Protein AF-A0A328SIP5-F1 (afdb_monomer)

pLDDT: mean 88.92, std 10.18, range [60.0, 98.44]

Mean predicted aligned error: 4.71 Å

Secondary structure (DSSP, 8-state):
-GGGGT---EETTS---SS----HHHHHTT--HHHHTT-EE----TT--HHHHHHHHHHHHHHHHHHHHH-S--

Radius of gyration: 13.84 Å; Cα contacts (8 Å, |Δi|>4): 50; chains: 1; bounding box: 32×30×37 Å

Sequence (74 aa):
MLNHVGVSVSTGSACSSKSLEPSHVLMALGVNEEDIHGTIRFTVGDFTTKEDIDYVLENLEEIVARLREISSIK

Solvent-accessible surface area (backbone atoms only — not comparable to full-atom values): 4773 Å² total; per-residue (Å²): 114,55,62,82,76,73,44,85,72,31,33,47,82,62,60,77,60,98,58,92,69,74,43,68,65,46,49,74,70,66,49,54,75,85,57,46,82,75,37,71,38,83,83,84,56,98,83,62,49,70,66,57,50,54,55,48,50,60,53,47,52,56,51,51,54,55,51,54,74,71,43,95,66,134

Foldseek 3Di:
DCVVVVHDWAAAPGHPDPDPDFRPVCVVVVNDSVCRRVGIDDDDDPPDDPVNVVSSVVVVVVVVVVVVVVDPPD

Structure (mmCIF, N/CA/C/O backbone):
data_AF-A0A328SIP5-F1
#
_entry.id   AF-A0A328SIP5-F1
#
loop_
_atom_site.group_PDB
_atom_site.id
_atom_site.type_symbol
_atom_site.label_atom_id
_atom_site.label_alt_id
_atom_site.label_comp_id
_atom_site.label_asym_id
_atom_site.label_entity_id
_atom_site.label_seq_id
_atom_site.pdbx_PDB_ins_code
_atom_site.Cartn_x
_atom_site.Cartn_y
_atom_site.Cartn_z
_atom_site.occupancy
_atom_site.B_iso_or_equiv
_atom_site.auth_seq_id
_atom_site.auth_comp_id
_atom_site.auth_asym_id
_atom_site.auth_atom_id
_atom_site.pdbx_PDB_model_num
ATOM 1 N N . MET A 1 1 ? 2.877 10.011 -3.596 1.00 90.25 1 MET A N 1
ATOM 2 C CA . MET A 1 1 ? 1.554 10.671 -3.534 1.00 90.25 1 MET A CA 1
ATOM 3 C C . MET A 1 1 ? 0.796 10.307 -2.263 1.00 90.25 1 MET A C 1
ATOM 5 O O . MET A 1 1 ? 0.426 11.232 -1.563 1.00 90.25 1 MET A O 1
ATOM 9 N N . LEU A 1 2 ? 0.676 9.024 -1.893 1.00 93.81 2 LEU A N 1
ATOM 10 C CA . LEU A 1 2 ? -0.002 8.586 -0.654 1.00 93.81 2 LEU A CA 1
ATOM 11 C C . LEU A 1 2 ? 0.477 9.291 0.633 1.00 93.81 2 LEU A C 1
ATOM 13 O O . LEU A 1 2 ? -0.335 9.741 1.429 1.00 93.81 2 LEU A O 1
ATOM 17 N N . ASN A 1 3 ? 1.787 9.509 0.791 1.00 94.00 3 ASN A N 1
ATOM 18 C CA . ASN A 1 3 ? 2.314 10.235 1.953 1.00 94.00 3 ASN A CA 1
ATOM 19 C C . ASN A 1 3 ? 1.800 11.691 2.071 1.00 94.00 3 ASN A C 1
ATOM 21 O O . ASN A 1 3 ? 1.717 12.222 3.171 1.00 94.00 3 ASN A O 1
ATOM 25 N N . HIS A 1 4 ? 1.441 12.352 0.961 1.00 95.56 4 HIS A N 1
ATOM 26 C CA . HIS A 1 4 ? 0.900 13.7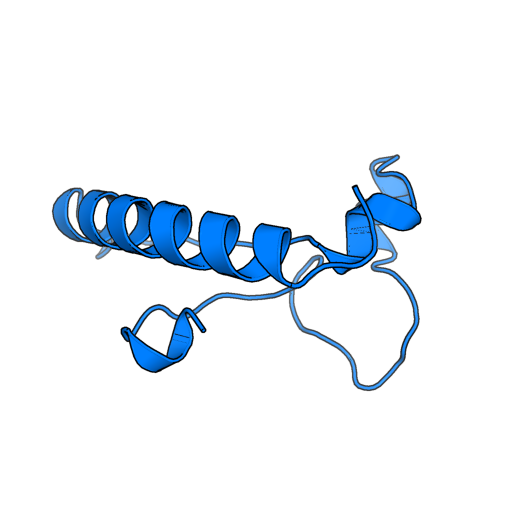21 1.009 1.00 95.56 4 HIS A CA 1
ATOM 27 C C . HIS A 1 4 ? -0.521 13.778 1.567 1.00 95.56 4 HIS A C 1
ATOM 29 O O . HIS A 1 4 ? -0.915 14.813 2.093 1.00 95.56 4 HIS A O 1
ATOM 35 N N . VAL A 1 5 ? -1.257 12.670 1.479 1.00 96.19 5 VAL A N 1
ATOM 36 C CA . VAL A 1 5 ? -2.585 12.497 2.079 1.00 96.19 5 VAL A CA 1
ATOM 37 C C . VAL A 1 5 ? -2.501 11.726 3.404 1.00 96.19 5 VAL A C 1
ATOM 39 O O . VAL A 1 5 ? -3.482 11.180 3.881 1.00 96.19 5 VAL A O 1
ATOM 42 N N . GLY A 1 6 ? -1.311 11.652 4.012 1.00 96.12 6 GLY A N 1
ATOM 43 C CA . GLY A 1 6 ? -1.113 11.034 5.327 1.00 96.12 6 GLY A CA 1
ATOM 44 C C . GLY A 1 6 ? -1.121 9.502 5.346 1.00 96.12 6 GLY A C 1
ATOM 45 O O . GLY A 1 6 ? -1.093 8.914 6.424 1.00 96.12 6 GLY A O 1
ATOM 46 N N . VAL A 1 7 ? -1.110 8.834 4.188 1.00 96.50 7 VAL A N 1
ATOM 47 C CA . VAL A 1 7 ? -1.127 7.367 4.098 1.00 96.50 7 VAL A CA 1
ATOM 48 C C . VAL A 1 7 ? 0.300 6.821 3.987 1.00 96.50 7 VAL A C 1
ATOM 50 O O . VAL A 1 7 ? 1.008 7.067 3.005 1.00 96.50 7 VAL A O 1
ATOM 53 N N . SER A 1 8 ? 0.719 6.054 4.997 1.00 94.44 8 SER A N 1
ATOM 54 C CA . SER A 1 8 ? 2.036 5.405 5.051 1.00 94.44 8 SER A CA 1
ATOM 55 C C . SER A 1 8 ? 1.995 3.999 4.457 1.00 94.44 8 SER A C 1
ATOM 57 O O . SER A 1 8 ? 1.174 3.177 4.854 1.00 94.44 8 SER A O 1
ATOM 59 N N . VAL A 1 9 ? 2.912 3.708 3.530 1.00 93.31 9 VAL A N 1
ATOM 60 C CA . VAL A 1 9 ? 3.017 2.409 2.849 1.00 93.31 9 VAL A CA 1
ATOM 61 C C . VAL A 1 9 ? 4.466 2.025 2.585 1.00 93.31 9 VAL A C 1
ATOM 63 O O . VAL A 1 9 ? 5.366 2.865 2.594 1.00 93.31 9 VAL A O 1
ATOM 66 N N . SER A 1 10 ? 4.665 0.750 2.278 1.00 90.44 10 SER A N 1
ATOM 67 C CA . SER A 1 10 ? 5.914 0.202 1.756 1.00 90.44 10 SER A CA 1
ATOM 68 C C . SER A 1 10 ? 5.814 -0.027 0.244 1.00 90.44 10 SER A C 1
ATOM 70 O O . SER A 1 10 ? 4.727 -0.277 -0.271 1.00 90.44 10 SER A O 1
ATOM 72 N N . THR A 1 11 ? 6.942 -0.020 -0.467 1.00 87.44 11 THR A N 1
ATOM 73 C CA . THR A 1 11 ? 7.038 -0.487 -1.864 1.00 87.44 11 THR A CA 1
ATOM 74 C C . THR A 1 11 ? 7.798 -1.812 -1.946 1.00 87.44 11 THR A C 1
ATOM 76 O O . THR A 1 11 ? 8.611 -2.129 -1.066 1.00 87.44 11 THR A O 1
ATOM 79 N N . GLY A 1 12 ? 7.523 -2.615 -2.979 1.00 83.19 12 GLY A N 1
ATOM 80 C CA . GLY A 1 12 ? 8.085 -3.962 -3.095 1.00 83.19 12 GLY A CA 1
ATOM 81 C C . GLY A 1 12 ? 7.627 -4.880 -1.958 1.00 83.19 12 GLY A C 1
ATOM 82 O O . GLY A 1 12 ? 6.492 -4.813 -1.489 1.00 83.19 12 GLY A O 1
ATOM 83 N N . SER A 1 13 ? 8.530 -5.735 -1.469 1.00 78.25 13 SER A N 1
ATOM 84 C CA . SER A 1 13 ? 8.221 -6.663 -0.373 1.00 78.25 13 SER A CA 1
ATOM 85 C C . SER A 1 13 ? 8.284 -6.043 1.026 1.00 78.25 13 SER A C 1
ATOM 87 O O . SER A 1 13 ? 7.658 -6.584 1.940 1.00 78.25 13 SER A O 1
ATOM 89 N N . ALA A 1 14 ? 9.024 -4.943 1.230 1.00 68.62 14 ALA A N 1
ATOM 90 C CA . ALA A 1 14 ? 9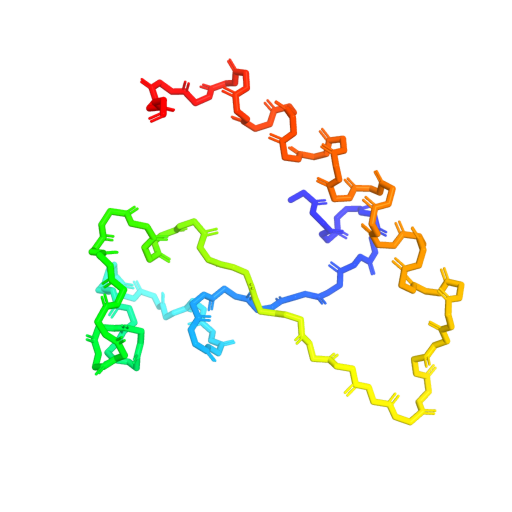.139 -4.302 2.545 1.00 68.62 14 ALA A CA 1
ATOM 91 C C . ALA A 1 14 ? 9.630 -2.848 2.519 1.00 68.62 14 ALA A C 1
ATOM 93 O O . ALA A 1 14 ? 8.977 -1.979 3.085 1.00 68.62 14 ALA A O 1
ATOM 94 N N . CYS A 1 15 ? 10.774 -2.578 1.900 1.00 61.94 15 CYS A N 1
ATOM 95 C CA . CYS A 1 15 ? 11.324 -1.232 1.753 1.00 61.94 15 CYS A CA 1
ATOM 96 C C . CYS A 1 15 ? 11.895 -1.103 0.350 1.00 61.94 15 CYS A C 1
ATOM 98 O O . CYS A 1 15 ? 12.523 -2.048 -0.135 1.00 61.94 15 CYS A O 1
ATOM 100 N N . SER A 1 16 ? 11.767 0.076 -0.260 1.00 62.78 16 SER A N 1
ATOM 101 C CA . SER A 1 16 ? 12.643 0.408 -1.376 1.00 62.78 16 SER A CA 1
ATOM 102 C C . SER A 1 16 ? 14.077 0.426 -0.852 1.00 62.78 16 SER A C 1
ATOM 104 O O . SER A 1 16 ? 14.467 1.245 -0.018 1.00 62.78 16 SER A O 1
ATOM 106 N N . SER A 1 17 ? 14.871 -0.543 -1.295 1.00 66.00 17 SER A N 1
ATOM 107 C CA . SER A 1 17 ? 16.312 -0.470 -1.109 1.00 66.00 17 SER A CA 1
ATOM 108 C C . SER A 1 17 ? 16.855 0.674 -1.978 1.00 66.00 17 SER A C 1
ATOM 110 O O . SER A 1 17 ? 16.217 1.077 -2.948 1.00 66.00 17 SER A O 1
ATOM 112 N N . LYS A 1 18 ? 18.048 1.199 -1.673 1.00 62.00 18 LYS A N 1
ATOM 113 C CA . LYS A 1 18 ? 18.735 2.131 -2.592 1.00 62.00 18 LYS A CA 1
ATOM 114 C C . LYS A 1 18 ? 19.174 1.461 -3.904 1.00 62.00 18 LYS A C 1
ATOM 116 O O . LYS A 1 18 ? 19.624 2.156 -4.808 1.00 62.00 18 LYS A O 1
ATOM 121 N N . SER A 1 19 ? 19.095 0.132 -3.976 1.00 65.38 19 SER A N 1
ATOM 122 C CA . SER A 1 19 ? 19.369 -0.639 -5.179 1.00 65.38 19 SER A CA 1
ATOM 123 C C . SER A 1 19 ? 18.154 -0.615 -6.102 1.00 65.38 19 SER A C 1
ATOM 125 O O . SER A 1 19 ? 17.025 -0.751 -5.632 1.00 65.38 19 SER A O 1
ATOM 127 N N . LEU A 1 20 ? 18.400 -0.484 -7.405 1.00 68.25 20 LEU A N 1
ATOM 128 C CA . LEU A 1 20 ? 17.380 -0.575 -8.461 1.00 68.25 20 LEU A CA 1
ATOM 129 C C . LEU A 1 20 ? 16.882 -2.011 -8.690 1.00 68.25 20 LEU A C 1
ATOM 131 O O . LEU A 1 20 ? 15.996 -2.227 -9.509 1.00 68.25 20 LEU A O 1
ATOM 135 N N . GLU A 1 21 ? 17.449 -2.975 -7.967 1.00 77.44 21 GLU A N 1
ATOM 136 C CA . GLU A 1 21 ? 17.120 -4.387 -8.103 1.00 77.44 21 GLU A CA 1
ATOM 137 C C . GLU A 1 21 ? 15.664 -4.683 -7.695 1.00 77.44 21 GLU A C 1
ATOM 139 O O . GLU A 1 21 ? 15.200 -4.202 -6.648 1.00 77.44 21 GLU A O 1
ATOM 144 N N . PRO A 1 22 ? 14.948 -5.509 -8.477 1.00 80.12 22 PRO A N 1
ATOM 145 C CA . PRO A 1 22 ? 13.595 -5.935 -8.155 1.00 80.12 22 PRO A CA 1
ATOM 146 C C . PRO A 1 22 ? 13.548 -6.738 -6.848 1.00 80.12 22 PRO A C 1
ATOM 148 O O . PRO A 1 22 ? 14.521 -7.342 -6.388 1.00 80.12 22 PRO A O 1
ATOM 151 N N . SER A 1 23 ? 12.375 -6.761 -6.212 1.00 86.94 23 SER A N 1
ATOM 152 C CA . SER A 1 23 ? 12.190 -7.513 -4.971 1.00 86.94 23 SER A CA 1
ATOM 153 C C . SER A 1 23 ? 12.383 -9.013 -5.207 1.00 86.94 23 SER A C 1
ATOM 155 O O . SER A 1 23 ? 11.552 -9.660 -5.840 1.00 86.94 23 SER A O 1
ATOM 157 N N . HIS A 1 24 ? 13.428 -9.588 -4.605 1.00 87.56 24 HIS A N 1
ATOM 158 C CA . HIS A 1 24 ? 13.692 -11.032 -4.649 1.00 87.56 24 HIS A CA 1
ATOM 159 C C . HIS A 1 24 ? 12.525 -11.884 -4.131 1.00 87.56 24 HIS A C 1
ATOM 161 O O . HIS A 1 24 ? 12.323 -12.997 -4.605 1.00 87.56 24 HIS A O 1
ATOM 167 N N . VAL A 1 25 ? 11.728 -11.358 -3.196 1.00 90.88 25 VAL A N 1
ATOM 168 C CA . VAL A 1 25 ? 10.527 -12.041 -2.696 1.00 90.88 25 VAL A CA 1
ATOM 169 C C . VAL A 1 25 ? 9.433 -12.064 -3.763 1.00 90.88 25 VAL A C 1
ATOM 171 O O . VAL A 1 25 ? 8.849 -13.113 -4.000 1.00 90.88 25 VAL A O 1
ATOM 174 N N . LEU A 1 26 ? 9.164 -10.936 -4.428 1.00 89.94 26 LEU A N 1
ATOM 175 C CA . LEU A 1 26 ? 8.138 -10.879 -5.477 1.00 89.94 26 LEU A CA 1
ATOM 176 C C . LEU A 1 26 ? 8.541 -11.698 -6.710 1.00 89.94 26 LEU A C 1
ATOM 178 O O . LEU A 1 26 ? 7.699 -12.393 -7.272 1.00 89.94 26 LEU A O 1
ATOM 182 N N . MET A 1 27 ? 9.831 -11.708 -7.058 1.00 89.25 27 MET A N 1
ATOM 183 C CA . MET A 1 27 ? 10.365 -12.600 -8.092 1.00 89.25 27 MET A CA 1
ATOM 184 C C . MET A 1 27 ? 10.170 -14.076 -7.729 1.00 89.25 27 MET A C 1
ATOM 186 O O . MET A 1 27 ? 9.719 -14.860 -8.558 1.00 89.25 27 MET A O 1
ATOM 190 N N . ALA A 1 28 ? 10.449 -14.463 -6.480 1.00 92.31 28 ALA A N 1
ATOM 191 C CA . ALA A 1 28 ? 10.240 -15.836 -6.016 1.00 92.31 28 ALA A CA 1
ATOM 192 C C . ALA A 1 28 ? 8.756 -16.252 -6.010 1.00 92.31 28 ALA A C 1
ATOM 194 O O . ALA A 1 28 ? 8.453 -17.435 -6.148 1.00 92.31 28 ALA A O 1
ATOM 195 N N . LEU A 1 29 ? 7.836 -15.292 -5.877 1.00 91.50 29 LEU A N 1
ATOM 196 C CA . LEU A 1 29 ? 6.391 -15.506 -6.008 1.00 91.50 29 LEU A CA 1
ATOM 197 C C . LEU A 1 29 ? 5.913 -15.559 -7.470 1.00 91.50 29 LEU A C 1
ATOM 199 O O . LEU A 1 29 ? 4.733 -15.807 -7.706 1.00 91.50 29 LEU A O 1
ATOM 203 N N . GLY A 1 30 ? 6.805 -15.346 -8.442 1.00 91.00 30 GLY A N 1
ATOM 204 C CA . GLY A 1 30 ? 6.482 -15.388 -9.868 1.00 91.00 30 GLY A CA 1
ATOM 205 C C . GLY A 1 30 ? 5.795 -14.128 -10.395 1.00 91.00 30 GLY A C 1
ATOM 206 O O . GLY A 1 30 ? 5.137 -14.192 -11.429 1.00 91.00 30 GLY A O 1
ATOM 207 N N . VA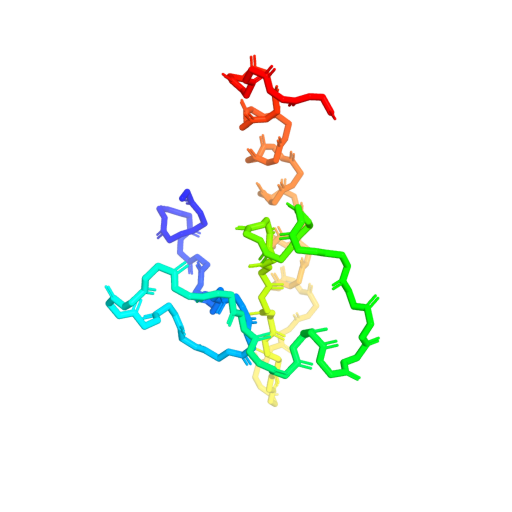L A 1 31 ? 5.917 -12.992 -9.701 1.00 89.81 31 VAL A N 1
ATOM 208 C CA . VAL A 1 31 ? 5.463 -11.697 -10.229 1.00 89.81 31 VAL A CA 1
ATOM 209 C C . VAL A 1 31 ? 6.405 -11.276 -11.356 1.00 89.81 31 VAL A C 1
ATOM 211 O O . VAL A 1 31 ? 7.624 -11.341 -11.188 1.00 89.81 31 VAL A O 1
ATOM 214 N N . ASN A 1 32 ? 5.852 -10.843 -12.491 1.00 88.69 32 ASN A N 1
ATOM 215 C CA . ASN A 1 32 ? 6.664 -10.379 -13.614 1.00 88.69 32 ASN A CA 1
ATOM 216 C C . ASN A 1 32 ? 7.498 -9.164 -13.204 1.00 88.69 32 ASN A C 1
ATOM 218 O O . ASN A 1 32 ? 7.025 -8.289 -12.481 1.00 88.69 32 ASN A O 1
ATOM 222 N N . GLU A 1 33 ? 8.725 -9.086 -13.709 1.00 83.94 33 GLU A N 1
ATOM 223 C CA . GLU A 1 33 ? 9.660 -8.008 -13.377 1.00 83.94 33 GLU A CA 1
ATOM 224 C C . GLU A 1 33 ? 9.095 -6.614 -13.701 1.00 83.94 33 GLU A C 1
ATOM 226 O O . GLU A 1 33 ? 9.237 -5.687 -12.906 1.00 83.94 33 GLU A O 1
ATOM 231 N N . GLU A 1 34 ? 8.354 -6.502 -14.808 1.00 84.75 34 GLU A N 1
ATOM 232 C CA . GLU A 1 34 ? 7.672 -5.273 -15.236 1.00 84.75 34 GLU A CA 1
ATOM 233 C C . GLU A 1 34 ? 6.650 -4.775 -14.197 1.00 84.75 34 GLU A C 1
ATOM 235 O O . GLU A 1 34 ? 6.532 -3.570 -13.962 1.00 84.75 34 GLU A O 1
ATOM 240 N N . ASP A 1 35 ? 5.971 -5.696 -13.507 1.00 85.75 35 ASP A N 1
ATOM 241 C CA . ASP A 1 35 ? 4.932 -5.384 -12.523 1.00 85.75 35 ASP A CA 1
ATOM 242 C C . ASP A 1 35 ? 5.517 -5.051 -11.140 1.00 85.75 35 ASP A C 1
ATOM 244 O O . ASP A 1 35 ? 4.911 -4.312 -10.357 1.00 85.75 35 ASP A O 1
ATOM 248 N N . ILE A 1 36 ? 6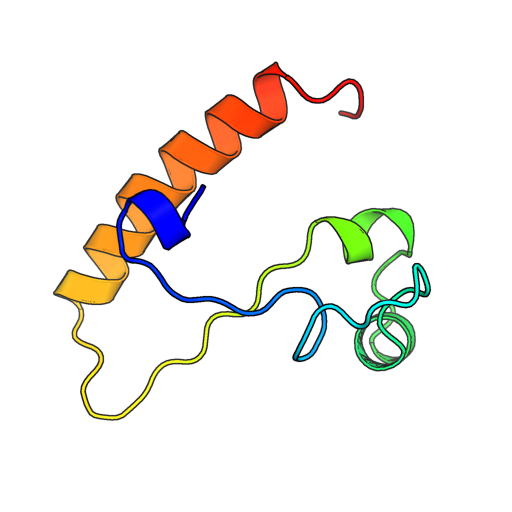.714 -5.559 -10.818 1.00 88.06 36 ILE A N 1
ATOM 249 C CA . ILE A 1 36 ? 7.339 -5.423 -9.489 1.00 88.06 36 ILE A CA 1
ATOM 250 C C . ILE A 1 36 ? 7.540 -3.954 -9.104 1.00 88.06 36 ILE A C 1
ATOM 252 O O . ILE A 1 36 ? 7.329 -3.584 -7.943 1.00 88.06 36 ILE A O 1
ATOM 256 N N . HIS A 1 37 ? 7.912 -3.101 -10.056 1.00 84.25 37 HIS A N 1
ATOM 257 C CA . HIS A 1 37 ? 8.177 -1.683 -9.799 1.00 84.25 37 HIS A CA 1
ATOM 258 C C . HIS A 1 37 ? 6.919 -0.883 -9.431 1.00 84.25 37 HIS A C 1
ATOM 260 O O . HIS A 1 37 ? 7.027 0.145 -8.760 1.00 84.25 37 HIS A O 1
ATOM 266 N N . GLY A 1 38 ? 5.734 -1.366 -9.814 1.00 87.56 38 GLY A N 1
ATOM 267 C CA . GLY A 1 38 ? 4.444 -0.762 -9.476 1.00 87.56 38 GLY A CA 1
ATOM 268 C C . GLY A 1 38 ? 3.856 -1.226 -8.140 1.00 87.56 38 GLY A C 1
ATOM 269 O O . GLY A 1 38 ? 2.756 -0.807 -7.782 1.00 87.56 38 GLY A O 1
ATOM 270 N N . THR A 1 39 ? 4.543 -2.101 -7.399 1.00 89.88 39 THR A N 1
ATOM 271 C CA . THR A 1 39 ? 3.970 -2.737 -6.204 1.00 89.88 39 THR A CA 1
ATOM 272 C C . THR A 1 39 ? 3.987 -1.850 -4.959 1.00 89.88 39 THR A C 1
ATOM 274 O O . THR A 1 39 ? 4.986 -1.212 -4.610 1.00 89.88 39 THR A O 1
ATOM 277 N N . ILE A 1 40 ? 2.865 -1.874 -4.235 1.00 91.75 40 ILE A N 1
ATOM 278 C CA . ILE A 1 40 ? 2.660 -1.191 -2.955 1.00 91.75 40 ILE A CA 1
ATOM 279 C C . ILE A 1 40 ? 2.150 -2.221 -1.945 1.00 91.75 40 ILE A C 1
ATOM 281 O O . ILE A 1 40 ? 1.260 -3.012 -2.254 1.00 91.75 40 ILE A O 1
ATOM 285 N N . ARG A 1 41 ? 2.698 -2.204 -0.729 1.00 92.12 41 ARG A N 1
ATOM 286 C CA . ARG A 1 41 ? 2.297 -3.083 0.373 1.00 92.12 41 ARG A CA 1
ATOM 287 C C . ARG A 1 41 ? 1.673 -2.269 1.499 1.00 92.12 41 ARG A C 1
ATOM 289 O O . ARG A 1 41 ? 2.348 -1.445 2.122 1.00 92.12 41 ARG A O 1
ATOM 296 N N . PHE A 1 42 ? 0.419 -2.586 1.797 1.00 94.19 42 PHE A N 1
ATOM 297 C CA . PHE A 1 42 ? -0.287 -2.128 2.987 1.00 94.19 42 PHE A CA 1
ATOM 298 C C . PHE A 1 42 ? -0.186 -3.187 4.083 1.00 94.19 42 PHE A C 1
ATOM 300 O O . PHE A 1 42 ? -0.359 -4.378 3.824 1.00 94.19 42 PHE A O 1
ATOM 307 N N . THR A 1 43 ? 0.077 -2.743 5.306 1.00 94.38 43 THR A N 1
ATOM 308 C CA . THR A 1 43 ? 0.031 -3.588 6.499 1.00 94.38 43 THR A CA 1
ATOM 309 C C . THR A 1 43 ? -0.985 -2.973 7.447 1.00 94.38 43 THR A C 1
ATOM 311 O O . THR A 1 43 ? -0.866 -1.798 7.781 1.00 94.38 43 THR A O 1
ATOM 314 N N . VAL A 1 44 ? -1.973 -3.759 7.866 1.00 95.44 44 VAL A N 1
ATOM 315 C CA . VAL A 1 44 ? -2.993 -3.346 8.840 1.00 95.44 44 VAL A CA 1
ATOM 316 C C . VAL A 1 44 ? -2.641 -3.8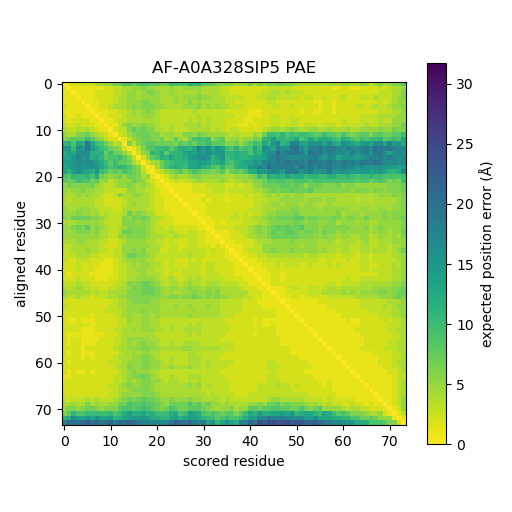87 10.224 1.00 95.44 44 VAL A C 1
ATOM 318 O O . VAL A 1 44 ? -1.925 -4.885 10.333 1.00 95.44 44 VAL A O 1
ATOM 321 N N . GLY A 1 45 ? -3.124 -3.232 11.276 1.00 95.50 45 GLY A N 1
ATOM 322 C CA . GLY A 1 45 ? -2.925 -3.664 12.660 1.00 95.50 45 GLY A CA 1
ATOM 323 C C . GLY A 1 45 ? -4.171 -3.453 13.511 1.00 95.50 45 GLY A C 1
ATOM 324 O O . GLY A 1 45 ? -5.198 -3.005 13.011 1.00 95.50 45 GLY A O 1
ATOM 325 N N . ASP A 1 46 ? -4.062 -3.734 14.808 1.00 97.38 46 ASP A N 1
ATOM 326 C CA . ASP A 1 46 ? -5.195 -3.736 15.751 1.00 97.38 46 ASP A CA 1
ATOM 327 C C . ASP A 1 46 ? -5.941 -2.393 15.853 1.00 97.38 46 ASP A C 1
ATOM 329 O O . ASP A 1 46 ? -7.094 -2.350 16.272 1.00 97.38 46 ASP A O 1
ATOM 333 N N . PHE A 1 47 ? -5.286 -1.296 15.467 1.00 97.44 47 PHE A N 1
ATOM 334 C CA . PHE A 1 47 ? -5.846 0.056 15.494 1.00 97.44 47 PHE A CA 1
ATOM 335 C C . PHE A 1 47 ? -6.330 0.553 14.129 1.00 97.44 47 PHE A C 1
ATOM 337 O O . PHE A 1 47 ? -6.813 1.677 14.042 1.00 97.44 47 PHE A O 1
ATOM 344 N N . THR A 1 48 ? -6.189 -0.242 13.066 1.00 97.94 48 THR A N 1
ATOM 345 C CA . THR A 1 48 ? -6.711 0.118 11.746 1.00 97.94 48 THR A CA 1
ATOM 346 C C . THR A 1 48 ? -8.226 -0.038 11.743 1.00 97.94 48 THR A C 1
ATOM 348 O O . THR A 1 48 ? -8.749 -1.126 11.986 1.00 97.94 48 THR A O 1
ATOM 351 N N . THR A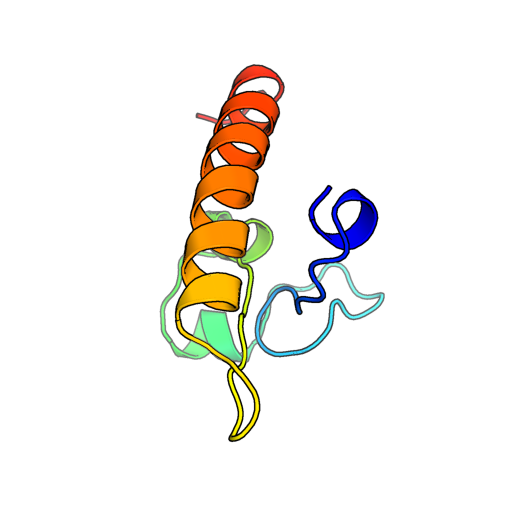 1 49 ? -8.932 1.047 11.456 1.00 98.31 49 THR A N 1
ATOM 352 C CA . THR A 1 49 ? -10.395 1.074 11.387 1.00 98.31 49 THR A CA 1
ATOM 353 C C . THR A 1 49 ? -10.889 0.862 9.961 1.00 98.31 49 THR A C 1
ATOM 355 O O . THR A 1 49 ? -10.123 0.929 8.998 1.00 98.31 49 THR A O 1
ATOM 358 N N . LYS A 1 50 ? -12.189 0.594 9.804 1.00 97.56 50 LYS A N 1
ATOM 359 C CA . LYS A 1 50 ? -12.792 0.498 8.472 1.00 97.56 50 LYS A CA 1
ATOM 360 C C . LYS A 1 50 ? -12.744 1.851 7.763 1.00 97.56 50 LYS A C 1
ATOM 362 O O . LYS A 1 50 ? -12.455 1.907 6.576 1.00 97.56 50 LYS A O 1
ATOM 367 N N . GLU A 1 51 ? -12.960 2.919 8.515 1.00 98.44 51 GLU A N 1
ATOM 368 C CA . GLU A 1 51 ? -12.913 4.298 8.051 1.00 98.44 51 GLU A CA 1
ATOM 369 C C . GLU A 1 51 ? -11.525 4.654 7.496 1.00 98.44 51 GLU A C 1
ATOM 371 O O . GLU A 1 51 ? -11.436 5.305 6.458 1.00 98.44 51 GLU A O 1
ATOM 376 N N . ASP A 1 52 ? -10.445 4.163 8.120 1.00 98.06 52 ASP A N 1
ATOM 377 C CA . ASP A 1 52 ? -9.084 4.321 7.587 1.00 98.06 52 ASP A CA 1
ATOM 378 C C . ASP A 1 52 ? -8.923 3.620 6.230 1.00 98.06 52 ASP A C 1
ATOM 380 O O . ASP A 1 52 ? -8.297 4.161 5.319 1.00 98.06 52 ASP A O 1
ATOM 384 N N . ILE A 1 53 ? -9.482 2.414 6.077 1.00 97.69 53 ILE A N 1
ATOM 385 C CA . ILE A 1 53 ? -9.420 1.660 4.817 1.00 97.69 53 ILE A CA 1
ATOM 386 C C . ILE A 1 53 ? -10.225 2.362 3.725 1.00 97.69 53 ILE A C 1
ATOM 388 O O . ILE A 1 53 ? -9.718 2.522 2.616 1.00 97.69 53 ILE A O 1
ATOM 392 N N . ASP A 1 54 ? -11.438 2.811 4.038 1.00 98.06 54 ASP A N 1
ATOM 393 C CA . ASP A 1 54 ? -12.297 3.527 3.095 1.00 98.06 54 ASP A CA 1
ATOM 394 C C . ASP A 1 54 ? -11.608 4.827 2.630 1.00 98.06 54 ASP A C 1
ATOM 396 O O . ASP A 1 54 ? -11.490 5.071 1.428 1.00 98.06 54 ASP A O 1
ATOM 400 N N . TYR A 1 55 ? -11.009 5.586 3.557 1.00 98.12 55 TYR A N 1
ATOM 401 C CA . TYR A 1 55 ? -10.207 6.773 3.237 1.00 98.12 55 TYR A CA 1
ATOM 402 C C . TYR A 1 55 ? -9.017 6.458 2.320 1.00 98.12 55 TYR A C 1
ATOM 404 O O . TYR A 1 55 ? -8.749 7.182 1.354 1.00 98.12 55 TYR A O 1
ATOM 412 N N . VAL A 1 56 ? -8.286 5.375 2.602 1.00 97.81 56 VAL A N 1
ATOM 413 C CA . VAL A 1 56 ? -7.163 4.936 1.764 1.00 97.81 56 VAL A CA 1
ATOM 414 C C . VAL A 1 56 ? -7.638 4.590 0.357 1.00 97.81 56 VAL A C 1
ATOM 416 O O . VAL A 1 56 ? -6.971 4.981 -0.598 1.00 97.81 56 VAL A O 1
ATOM 419 N N . LEU A 1 57 ? -8.757 3.878 0.211 1.00 97.06 57 LEU A N 1
ATOM 420 C CA . LEU A 1 57 ? -9.278 3.444 -1.088 1.00 97.06 57 LEU A CA 1
ATOM 421 C C . LEU A 1 57 ? -9.692 4.627 -1.967 1.00 97.06 57 LEU A C 1
ATOM 423 O O . LEU A 1 57 ? -9.282 4.673 -3.127 1.00 97.06 57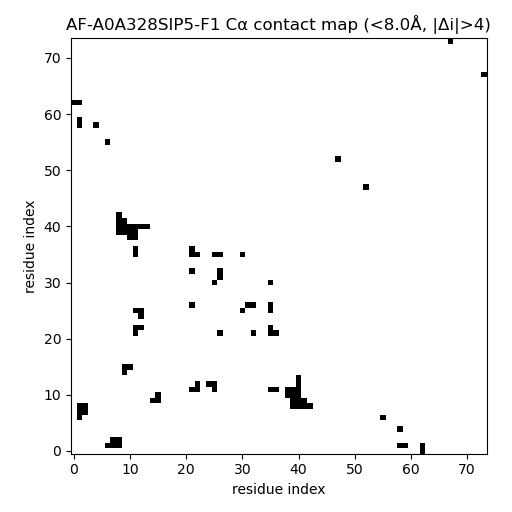 LEU A O 1
ATOM 427 N N . GLU A 1 58 ? -10.411 5.603 -1.409 1.00 97.06 58 GLU A N 1
ATOM 428 C CA . GLU A 1 58 ? -10.821 6.819 -2.128 1.00 97.06 58 GLU A CA 1
ATOM 429 C C . GLU A 1 58 ? -9.607 7.582 -2.678 1.00 97.06 58 GLU A C 1
ATOM 431 O O . GLU A 1 58 ? -9.535 7.905 -3.865 1.00 97.06 58 GLU A O 1
ATOM 436 N N . ASN A 1 59 ? -8.597 7.809 -1.834 1.00 97.75 59 ASN A N 1
ATOM 437 C CA . ASN A 1 59 ? -7.386 8.518 -2.247 1.00 97.75 59 ASN A CA 1
ATOM 438 C C . ASN A 1 59 ? -6.529 7.691 -3.215 1.00 97.75 59 ASN A C 1
ATOM 440 O O . ASN A 1 59 ? -5.895 8.242 -4.118 1.00 97.75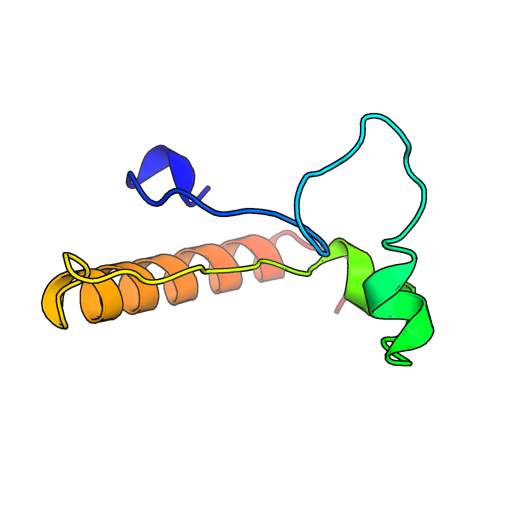 59 ASN A O 1
ATOM 444 N N . LEU A 1 60 ? -6.457 6.372 -3.019 1.00 96.75 60 LEU A N 1
ATOM 445 C CA . LEU A 1 60 ? -5.659 5.487 -3.860 1.00 96.75 60 LEU A CA 1
ATOM 446 C C . LEU A 1 60 ? -6.193 5.463 -5.292 1.00 96.75 60 LEU A C 1
ATOM 448 O O . LEU A 1 60 ? -5.386 5.506 -6.221 1.00 96.75 60 LEU A O 1
ATOM 452 N N . GLU A 1 61 ? -7.513 5.429 -5.477 1.00 96.62 61 GLU A N 1
ATOM 453 C CA . GLU A 1 61 ? -8.142 5.449 -6.800 1.00 96.62 61 GLU A CA 1
ATOM 454 C C . GLU A 1 61 ? -7.769 6.716 -7.580 1.00 96.62 61 GLU A C 1
ATOM 456 O O . GLU A 1 61 ? -7.248 6.621 -8.696 1.00 96.62 61 GLU A O 1
ATOM 461 N N . GLU A 1 62 ? -7.930 7.893 -6.968 1.00 96.38 62 GLU A N 1
ATOM 462 C CA . GLU A 1 62 ? -7.584 9.178 -7.590 1.00 96.38 62 GLU A CA 1
ATOM 463 C C . GLU A 1 62 ? -6.087 9.258 -7.936 1.00 96.38 62 GLU A C 1
ATOM 465 O O . GLU A 1 62 ? -5.697 9.645 -9.044 1.00 96.38 62 GLU A O 1
ATOM 470 N N . ILE A 1 63 ? -5.225 8.846 -7.003 1.00 96.06 63 ILE A N 1
ATOM 471 C CA . ILE A 1 63 ? -3.770 8.859 -7.187 1.00 96.06 63 ILE A CA 1
ATOM 472 C C . ILE A 1 63 ? -3.354 7.929 -8.330 1.00 96.06 63 ILE A C 1
ATOM 474 O O . ILE A 1 63 ? -2.538 8.318 -9.169 1.00 96.06 63 ILE A O 1
ATOM 478 N N . VAL A 1 64 ? -3.885 6.705 -8.374 1.00 94.88 64 VAL A N 1
ATOM 479 C CA . VAL A 1 64 ? -3.550 5.724 -9.414 1.00 94.88 64 VAL A CA 1
ATOM 480 C C . VAL A 1 64 ? -4.044 6.196 -10.776 1.00 94.88 64 VAL A C 1
ATOM 482 O O . VAL A 1 64 ? -3.284 6.109 -11.742 1.00 94.88 64 VAL A O 1
ATOM 485 N N . ALA A 1 65 ? -5.266 6.730 -10.866 1.00 95.00 65 ALA A N 1
ATOM 486 C CA . ALA A 1 65 ? -5.801 7.291 -12.106 1.00 95.00 65 ALA A CA 1
ATOM 487 C C . ALA A 1 65 ? -4.873 8.380 -12.660 1.00 95.00 65 ALA A C 1
ATOM 489 O O . ALA A 1 65 ? -4.401 8.280 -13.794 1.00 95.00 65 ALA A O 1
ATOM 490 N N . ARG A 1 66 ? -4.494 9.346 -11.818 1.00 94.56 66 ARG A N 1
ATOM 491 C CA . ARG A 1 66 ? -3.579 10.426 -12.200 1.00 94.56 66 ARG A CA 1
ATOM 492 C C . ARG A 1 66 ? -2.198 9.922 -12.624 1.00 94.56 66 ARG A C 1
ATOM 494 O O . ARG A 1 66 ? -1.629 10.427 -13.587 1.00 94.56 66 ARG A O 1
ATOM 501 N N . LEU A 1 67 ? -1.621 8.955 -11.910 1.00 93.25 67 LEU A N 1
ATOM 502 C CA . LEU A 1 67 ? -0.308 8.402 -12.269 1.00 93.25 67 LEU A CA 1
ATOM 503 C C . LEU A 1 67 ? -0.350 7.664 -13.611 1.00 93.25 67 LEU A C 1
ATOM 505 O O . LEU A 1 67 ? 0.598 7.768 -14.388 1.00 93.25 67 LEU A O 1
ATOM 509 N N . ARG A 1 68 ? -1.449 6.966 -13.911 1.00 92.44 68 ARG A N 1
ATOM 510 C CA . ARG A 1 68 ? -1.648 6.279 -15.194 1.00 92.44 68 ARG A CA 1
ATOM 511 C C . ARG A 1 68 ? -1.805 7.243 -16.366 1.00 92.44 68 ARG A C 1
ATOM 513 O O . ARG A 1 68 ? -1.315 6.933 -17.442 1.00 92.44 68 ARG A O 1
ATOM 520 N N . GLU A 1 69 ? -2.412 8.411 -16.167 1.00 94.31 69 GLU A N 1
ATOM 521 C CA . GLU A 1 69 ? -2.493 9.451 -17.209 1.00 94.31 69 GLU A CA 1
ATOM 522 C C . GLU A 1 69 ? -1.118 10.005 -17.610 1.00 94.31 69 GLU A C 1
ATOM 524 O O . GLU A 1 69 ? -0.915 10.401 -18.756 1.00 94.31 69 GLU A O 1
ATOM 529 N N . ILE A 1 70 ? -0.173 10.041 -16.666 1.00 92.62 70 ILE A N 1
ATOM 530 C CA . ILE A 1 70 ? 1.178 10.586 -16.871 1.00 92.62 70 ILE A CA 1
ATOM 531 C C . ILE A 1 70 ? 2.153 9.494 -17.345 1.00 92.62 70 ILE A C 1
ATOM 533 O O . ILE A 1 70 ? 3.183 9.797 -17.948 1.00 92.62 70 ILE A O 1
ATOM 537 N N . SER A 1 71 ? 1.849 8.226 -17.065 1.00 86.94 71 SER A N 1
ATOM 538 C CA . SER A 1 71 ? 2.685 7.088 -17.438 1.00 8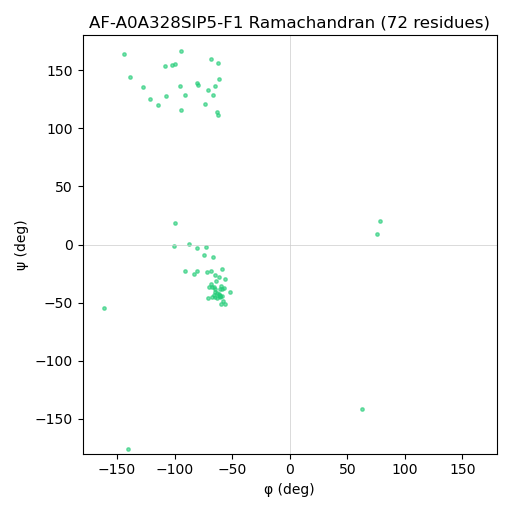6.94 71 SER A CA 1
ATOM 539 C C . SER A 1 71 ? 2.732 6.894 -18.955 1.00 86.94 71 SER A C 1
ATOM 541 O O . SER A 1 71 ? 1.709 6.761 -19.621 1.00 86.94 71 SER A O 1
ATOM 543 N N . SER A 1 72 ? 3.943 6.791 -19.502 1.00 82.12 72 SER A N 1
ATOM 544 C CA . SER A 1 72 ? 4.183 6.410 -20.903 1.00 82.12 72 SER A CA 1
ATOM 545 C C . SER A 1 72 ? 3.955 4.915 -21.170 1.00 82.12 72 SER A C 1
ATOM 547 O O . SER A 1 72 ? 4.014 4.477 -22.318 1.00 82.12 72 SER A O 1
ATOM 549 N N . ILE A 1 73 ? 3.764 4.134 -20.106 1.00 72.12 73 ILE A N 1
ATOM 550 C CA . ILE A 1 73 ? 3.607 2.680 -20.108 1.00 72.12 73 ILE A CA 1
ATOM 551 C C . ILE A 1 73 ? 2.133 2.389 -19.810 1.00 72.12 73 ILE A C 1
ATOM 553 O O . ILE A 1 73 ? 1.587 2.955 -18.857 1.00 72.12 73 ILE A O 1
ATOM 557 N N . LYS A 1 74 ? 1.500 1.571 -20.658 1.00 60.00 74 LYS A N 1
ATOM 558 C CA . LYS A 1 74 ? 0.091 1.170 -20.547 1.00 60.00 74 LYS A CA 1
ATOM 559 C C . LYS A 1 74 ? -0.063 -0.109 -19.747 1.00 60.00 74 LYS A C 1
ATOM 561 O O . LYS A 1 74 ? 0.698 -1.048 -20.052 1.00 60.00 74 LYS A O 1
#